Protein AF-A0A0W7YUR8-F1 (afdb_monomer_lite)

Structure (mmCIF, N/CA/C/O backbone):
data_AF-A0A0W7YUR8-F1
#
_entry.id   AF-A0A0W7YUR8-F1
#
loop_
_atom_site.group_PDB
_atom_site.id
_atom_site.type_symbol
_atom_site.label_atom_id
_atom_site.label_alt_id
_atom_site.label_comp_id
_atom_site.label_asym_id
_atom_site.label_entity_id
_atom_site.label_seq_id
_atom_site.pdbx_PDB_ins_code
_atom_site.Cartn_x
_atom_site.Cartn_y
_atom_site.Cartn_z
_atom_site.occupancy
_atom_site.B_iso_or_equiv
_atom_site.auth_seq_id
_atom_site.auth_comp_id
_atom_site.auth_asym_id
_atom_site.auth_atom_id
_atom_site.pdbx_PDB_model_num
ATOM 1 N N . MET A 1 1 ? -4.514 -10.724 -4.256 1.00 77.12 1 MET A N 1
ATOM 2 C CA . MET A 1 1 ? -3.464 -10.543 -5.285 1.00 77.12 1 MET A CA 1
ATOM 3 C C . MET A 1 1 ? -3.836 -9.316 -6.098 1.00 77.12 1 MET A C 1
ATOM 5 O O . MET A 1 1 ? -5.026 -9.140 -6.328 1.00 77.12 1 MET A O 1
ATOM 9 N N . LEU A 1 2 ? -2.869 -8.477 -6.476 1.00 92.12 2 LEU A N 1
ATOM 10 C CA . LEU A 1 2 ? -3.134 -7.325 -7.345 1.00 92.12 2 LEU A CA 1
ATOM 11 C C . LEU A 1 2 ? -3.466 -7.799 -8.776 1.00 92.12 2 LEU A C 1
ATOM 13 O O . LEU A 1 2 ? -2.944 -8.840 -9.192 1.00 92.12 2 LEU A O 1
ATOM 17 N N . PRO A 1 3 ? -4.319 -7.077 -9.524 1.00 95.56 3 PRO A N 1
ATOM 18 C CA . PRO A 1 3 ? -4.616 -7.395 -10.917 1.00 95.56 3 PRO A CA 1
ATOM 19 C C . PRO A 1 3 ? -3.405 -7.109 -11.812 1.00 95.56 3 PRO A C 1
ATOM 21 O O . PRO A 1 3 ? -2.644 -6.186 -11.551 1.00 95.56 3 PRO A O 1
ATOM 24 N N . SER A 1 4 ? -3.231 -7.855 -12.904 1.00 97.00 4 SER A N 1
ATOM 25 C CA . SER A 1 4 ? -2.248 -7.479 -13.930 1.00 97.00 4 SER A CA 1
ATOM 26 C C . SER A 1 4 ? -2.683 -6.202 -14.654 1.00 97.00 4 SER A C 1
ATOM 28 O O . SER A 1 4 ? -3.862 -6.041 -14.964 1.00 97.00 4 SER A O 1
ATOM 30 N N . VAL A 1 5 ? -1.728 -5.320 -14.954 1.00 97.62 5 VAL A N 1
ATOM 31 C CA . VAL A 1 5 ? -1.946 -4.053 -15.677 1.00 97.62 5 VAL A CA 1
ATOM 32 C C . VAL A 1 5 ? -1.078 -3.996 -16.929 1.00 97.62 5 VAL A C 1
ATOM 34 O O . VAL A 1 5 ? -0.059 -4.690 -17.009 1.00 97.62 5 VAL A O 1
ATOM 37 N N . ALA A 1 6 ? -1.463 -3.186 -17.915 1.00 97.81 6 ALA A N 1
ATOM 38 C CA . ALA A 1 6 ? -0.633 -2.999 -19.094 1.00 97.81 6 ALA A CA 1
ATOM 39 C C . ALA A 1 6 ? 0.539 -2.063 -18.764 1.00 97.81 6 ALA A C 1
ATOM 41 O O . ALA A 1 6 ? 0.387 -1.072 -18.055 1.00 97.81 6 ALA A O 1
ATOM 42 N N . GLN A 1 7 ? 1.720 -2.331 -19.330 1.00 97.62 7 GLN A N 1
ATOM 43 C CA . GLN A 1 7 ? 2.887 -1.446 -19.186 1.00 97.62 7 GLN A CA 1
ATOM 44 C C . GLN A 1 7 ? 2.574 -0.009 -19.637 1.00 97.62 7 GLN A C 1
ATOM 46 O O . GLN A 1 7 ? 3.087 0.947 -19.062 1.00 97.62 7 GLN A O 1
ATOM 51 N N . SER A 1 8 ? 1.710 0.145 -20.646 1.00 97.75 8 SER A N 1
ATOM 52 C CA . SER A 1 8 ? 1.253 1.440 -21.156 1.00 97.75 8 SER A CA 1
ATOM 53 C C . SER A 1 8 ? 0.505 2.279 -20.123 1.00 97.75 8 SER A C 1
ATOM 55 O O . SER A 1 8 ? 0.540 3.498 -20.229 1.00 97.75 8 SER A O 1
ATOM 57 N N . ASP A 1 9 ? -0.122 1.651 -19.125 1.00 97.62 9 ASP A N 1
ATOM 58 C CA . ASP A 1 9 ? -0.853 2.357 -18.066 1.00 97.62 9 ASP A CA 1
ATOM 59 C C . ASP A 1 9 ? 0.111 3.050 -17.084 1.00 97.62 9 ASP A C 1
ATOM 61 O O . ASP A 1 9 ? -0.268 3.977 -16.372 1.00 97.62 9 ASP A O 1
ATOM 65 N N . LEU A 1 10 ? 1.376 2.611 -17.057 1.00 97.94 10 LEU A N 1
ATOM 66 C CA . LEU A 1 10 ? 2.435 3.139 -16.192 1.00 97.94 10 LEU A CA 1
ATOM 67 C C . LEU A 1 10 ? 3.514 3.916 -16.965 1.00 97.94 10 LEU A C 1
ATOM 69 O O . LEU A 1 10 ? 4.259 4.696 -16.374 1.00 97.94 10 LEU A O 1
ATOM 73 N N . ALA A 1 11 ? 3.630 3.721 -18.277 1.00 97.00 11 ALA A N 1
ATOM 74 C CA . ALA A 1 11 ? 4.617 4.407 -19.106 1.00 97.00 11 ALA A CA 1
ATOM 75 C C . ALA A 1 11 ? 4.302 5.903 -19.288 1.00 97.00 11 ALA A C 1
ATOM 77 O O . ALA A 1 11 ? 3.179 6.355 -19.080 1.00 97.00 11 ALA A O 1
ATOM 78 N N . GLY A 1 12 ? 5.299 6.682 -19.717 1.00 92.88 12 GLY A N 1
ATOM 79 C CA . GLY A 1 12 ? 5.120 8.088 -20.104 1.00 92.88 12 GLY A CA 1
ATOM 80 C C . GLY A 1 12 ? 5.357 9.113 -18.991 1.00 92.88 12 GLY A C 1
ATOM 81 O O . GLY A 1 12 ? 5.479 10.297 -19.295 1.00 92.88 12 GLY A O 1
ATOM 82 N N . GLY A 1 13 ? 5.505 8.688 -17.733 1.00 92.25 13 GLY A N 1
ATOM 83 C CA . GLY A 1 13 ? 5.840 9.589 -16.631 1.00 92.25 13 GLY A CA 1
ATOM 84 C C . GLY A 1 13 ? 6.023 8.884 -15.290 1.00 92.25 13 GLY A C 1
ATOM 85 O O . GLY A 1 13 ? 5.331 7.912 -14.991 1.00 92.25 13 GLY A O 1
ATOM 86 N N . VAL A 1 14 ? 6.936 9.414 -14.471 1.00 97.56 14 VAL A N 1
ATOM 87 C CA . VAL A 1 14 ? 7.016 9.067 -13.044 1.00 97.56 14 VAL A CA 1
ATOM 88 C C . VAL A 1 14 ? 5.737 9.553 -12.368 1.00 97.56 14 VAL A C 1
ATOM 90 O O . VAL A 1 14 ? 5.308 10.681 -12.615 1.00 97.56 14 VAL A O 1
ATOM 93 N N . GLY A 1 15 ? 5.128 8.724 -11.526 1.00 97.69 15 GLY A N 1
ATOM 94 C CA . GLY A 1 15 ? 3.877 9.075 -10.850 1.00 97.69 15 GLY A CA 1
ATOM 95 C C . GLY A 1 15 ? 2.617 8.465 -11.441 1.00 97.69 15 GLY A C 1
ATOM 96 O O . GLY A 1 15 ? 1.578 8.517 -10.785 1.00 97.69 15 GLY A O 1
ATOM 97 N N . ASN A 1 16 ? 2.688 7.850 -12.624 1.00 98.38 16 ASN A N 1
ATOM 98 C CA . ASN A 1 16 ? 1.550 7.114 -13.167 1.00 98.38 16 ASN A CA 1
ATOM 99 C C . ASN A 1 16 ? 1.225 5.913 -12.275 1.00 98.38 16 ASN A C 1
ATOM 101 O O . ASN A 1 16 ? 2.128 5.239 -11.771 1.00 98.38 16 ASN A O 1
ATOM 105 N N . THR A 1 17 ? -0.068 5.653 -12.079 1.00 98.31 17 THR A N 1
ATOM 106 C CA . THR A 1 17 ? -0.543 4.563 -11.223 1.00 98.31 17 THR A CA 1
ATOM 107 C C . THR A 1 17 ? -1.605 3.733 -11.919 1.00 98.31 17 THR A C 1
ATOM 109 O O . THR A 1 17 ? -2.340 4.237 -12.764 1.00 98.31 17 THR A O 1
ATOM 112 N N . ALA A 1 18 ? -1.670 2.453 -11.567 1.00 98.25 18 ALA A N 1
ATOM 113 C CA . ALA A 1 18 ? -2.632 1.511 -12.120 1.00 98.25 18 ALA A CA 1
ATOM 114 C C . ALA A 1 18 ? -2.892 0.364 -11.134 1.00 98.25 18 ALA A C 1
ATOM 116 O O . ALA A 1 18 ? -2.126 0.145 -10.192 1.00 98.25 18 ALA A O 1
ATOM 117 N N . GLY A 1 19 ? -3.955 -0.405 -11.376 1.00 97.75 19 GLY A N 1
ATOM 118 C CA . GLY A 1 19 ? -4.225 -1.636 -10.628 1.00 97.75 19 GLY A CA 1
ATOM 119 C C . GLY A 1 19 ? -4.614 -1.403 -9.169 1.00 97.75 19 GLY A C 1
ATOM 120 O O . GLY A 1 19 ? -4.251 -2.203 -8.306 1.00 97.75 19 GLY A O 1
ATOM 121 N N . GLU A 1 20 ? -5.329 -0.308 -8.894 1.00 98.00 20 GLU A N 1
ATOM 122 C CA . GLU A 1 20 ? -5.842 0.013 -7.561 1.00 98.00 20 GLU A CA 1
ATOM 123 C C . GLU A 1 20 ? -6.576 -1.187 -6.957 1.00 98.00 20 GLU A C 1
ATOM 125 O O . GLU A 1 20 ? -7.548 -1.704 -7.507 1.00 98.00 20 GLU A O 1
ATOM 130 N N . THR A 1 21 ? -6.071 -1.649 -5.819 1.00 98.19 21 THR A N 1
ATOM 131 C CA . THR A 1 21 ? -6.592 -2.801 -5.094 1.00 98.19 21 THR A CA 1
ATOM 132 C C . THR A 1 21 ? -6.854 -2.387 -3.660 1.00 98.19 21 THR A C 1
ATOM 134 O O . THR A 1 21 ? -5.923 -2.121 -2.897 1.00 98.19 21 THR A O 1
ATOM 137 N N . LYS A 1 22 ? -8.135 -2.341 -3.298 1.00 98.00 22 LYS A N 1
ATOM 138 C CA . LYS A 1 22 ? -8.565 -1.992 -1.947 1.00 98.00 22 LYS A CA 1
ATOM 139 C C . LYS A 1 22 ? -8.390 -3.161 -0.992 1.00 98.00 22 LYS A C 1
ATOM 141 O O . LYS A 1 22 ? -8.625 -4.314 -1.353 1.00 98.00 22 LYS A O 1
ATOM 146 N N . PHE A 1 23 ? -8.021 -2.845 0.237 1.00 97.62 23 PHE A N 1
ATOM 147 C CA . PHE A 1 23 ? -8.046 -3.764 1.361 1.00 97.62 23 PHE A CA 1
ATOM 148 C C . PHE A 1 23 ? -8.558 -3.039 2.603 1.00 97.62 23 PHE A C 1
ATOM 150 O O . PHE A 1 23 ? -8.425 -1.823 2.734 1.00 97.62 23 PHE A O 1
ATOM 157 N N . THR A 1 24 ? -9.153 -3.796 3.517 1.00 97.62 24 THR A N 1
ATOM 158 C CA . THR A 1 24 ? -9.777 -3.257 4.723 1.00 97.62 24 THR A CA 1
ATOM 159 C C . THR A 1 24 ? -9.132 -3.893 5.941 1.00 97.62 24 THR A C 1
ATOM 161 O O . THR A 1 24 ? -8.939 -5.109 5.982 1.00 97.62 24 THR A O 1
ATOM 164 N N . ILE A 1 25 ? -8.797 -3.067 6.927 1.00 97.69 25 ILE A N 1
ATOM 165 C CA . ILE A 1 25 ? -8.430 -3.518 8.267 1.00 97.69 25 ILE A CA 1
ATOM 166 C C . ILE A 1 25 ? -9.650 -3.285 9.147 1.00 97.69 25 ILE A C 1
ATOM 168 O O . ILE A 1 25 ? -10.077 -2.147 9.336 1.00 97.69 25 ILE A O 1
ATOM 172 N N . GLU A 1 26 ? -10.225 -4.373 9.646 1.00 97.38 26 GLU A N 1
ATOM 173 C CA . GLU A 1 26 ? -11.377 -4.359 10.542 1.00 97.38 26 GLU A CA 1
ATOM 174 C C . GLU A 1 26 ? -10.931 -4.760 11.951 1.00 97.38 26 GLU A C 1
ATOM 176 O O . GLU A 1 26 ? -10.207 -5.743 12.130 1.00 97.38 26 GLU A O 1
ATOM 181 N N . VAL A 1 27 ? -11.380 -4.007 12.953 1.00 95.19 27 VAL A N 1
ATOM 182 C CA . VAL A 1 27 ? -11.256 -4.368 14.367 1.00 95.19 27 VAL A CA 1
ATOM 183 C C . VAL A 1 27 ? -12.646 -4.684 14.907 1.00 95.19 27 VAL A C 1
ATOM 185 O O . VAL A 1 27 ? -13.593 -3.922 14.722 1.00 95.19 27 VAL A O 1
ATOM 188 N N . THR A 1 28 ? -12.787 -5.847 15.536 1.00 96.31 28 THR A N 1
ATOM 189 C CA . THR A 1 28 ? -14.080 -6.415 15.944 1.00 96.31 28 THR A CA 1
ATOM 190 C C . THR A 1 28 ? -13.996 -7.011 17.346 1.00 96.31 28 THR A C 1
ATOM 192 O O . THR A 1 28 ? -12.913 -7.143 17.914 1.00 96.31 28 THR A O 1
ATOM 195 N N . GLY A 1 29 ? -15.148 -7.388 17.906 1.00 93.94 29 GLY A N 1
ATOM 196 C CA . GLY A 1 29 ? -15.223 -8.042 19.214 1.00 93.94 29 GLY A CA 1
ATOM 197 C C . GLY A 1 29 ? -15.268 -7.070 20.393 1.00 93.94 29 GLY A C 1
ATOM 198 O O . GLY A 1 29 ? -15.073 -7.488 21.533 1.00 93.94 29 GLY A O 1
ATOM 199 N N . TYR A 1 30 ? -15.549 -5.791 20.138 1.00 91.50 30 TYR A N 1
ATOM 200 C CA . TYR A 1 30 ? -15.728 -4.800 21.193 1.00 91.50 30 TYR A CA 1
ATOM 201 C C . TYR A 1 30 ? -17.079 -4.980 21.875 1.00 91.50 30 TYR A C 1
ATOM 203 O O . TYR A 1 30 ? -18.090 -5.285 21.237 1.00 91.50 30 TYR A O 1
ATOM 211 N N . THR A 1 31 ? -17.096 -4.755 23.187 1.00 93.75 31 THR A N 1
ATOM 212 C CA . THR A 1 31 ? -18.352 -4.607 23.922 1.00 93.75 31 THR A CA 1
ATOM 213 C C . THR A 1 31 ? -18.895 -3.203 23.659 1.00 93.75 31 THR A C 1
ATOM 215 O O . THR A 1 31 ? -18.173 -2.243 23.933 1.00 93.75 31 THR A O 1
ATOM 218 N N . PRO A 1 32 ? -20.138 -3.057 23.162 1.00 91.75 32 PRO A N 1
ATOM 219 C CA . PRO A 1 32 ? -20.741 -1.750 22.928 1.00 91.75 32 PRO A CA 1
ATOM 220 C C . PRO A 1 32 ? -20.662 -0.843 24.165 1.00 91.75 32 PRO A C 1
ATOM 222 O O . PRO A 1 32 ? -21.096 -1.218 25.256 1.00 91.75 32 PRO A O 1
ATOM 225 N N . SER A 1 33 ? -20.108 0.354 23.977 1.00 91.50 33 SER A N 1
ATOM 226 C CA . SER A 1 33 ? -19.928 1.389 25.003 1.00 91.50 33 SER A CA 1
ATOM 227 C C . SER A 1 33 ? -20.590 2.695 24.564 1.00 91.50 33 SER A C 1
ATOM 229 O O . SER A 1 33 ? -20.731 2.948 23.373 1.00 91.50 33 SER A O 1
ATOM 231 N N . GLN A 1 34 ? -20.971 3.557 25.510 1.00 92.94 34 GLN A N 1
ATOM 232 C CA . GLN A 1 34 ? -21.535 4.880 25.195 1.00 92.94 34 GLN A CA 1
ATOM 233 C C . GLN A 1 34 ? -20.484 5.897 24.718 1.00 92.94 34 GLN A C 1
ATOM 235 O O . GLN A 1 34 ? -20.845 6.999 24.310 1.00 92.94 34 GLN A O 1
ATOM 240 N N . THR A 1 35 ? -19.200 5.541 24.764 1.00 93.44 35 THR A N 1
ATOM 241 C CA . THR A 1 35 ? -18.090 6.400 24.341 1.00 93.44 35 THR A CA 1
ATOM 242 C C . THR A 1 35 ? -17.510 5.882 23.031 1.00 93.44 35 THR A C 1
ATOM 244 O O . THR A 1 35 ? -17.281 4.681 22.903 1.00 93.44 35 THR A O 1
ATOM 247 N N . ALA A 1 36 ? -17.269 6.787 22.082 1.00 95.31 36 ALA A N 1
ATOM 248 C CA . ALA A 1 36 ? -16.542 6.470 20.860 1.00 95.31 36 ALA A CA 1
ATOM 249 C C . ALA A 1 36 ? -15.037 6.326 21.139 1.00 95.31 36 ALA A C 1
ATOM 251 O O . ALA A 1 36 ? -14.492 7.029 21.992 1.00 95.31 36 ALA A O 1
ATOM 252 N N . GLU A 1 37 ? -14.369 5.446 20.402 1.00 96.00 37 GLU A N 1
ATOM 253 C CA . GLU A 1 37 ? -12.933 5.177 20.530 1.00 96.00 37 GLU A CA 1
ATOM 254 C C . GLU A 1 37 ? -12.243 5.374 19.179 1.00 96.00 37 GLU A C 1
ATOM 256 O O . GLU A 1 37 ? -12.800 5.025 18.139 1.00 96.00 37 GLU A O 1
ATOM 261 N N . SER A 1 38 ? -11.047 5.962 19.178 1.00 96.44 38 SER A N 1
ATOM 262 C CA . SER A 1 38 ? -10.300 6.260 17.955 1.00 96.44 38 SER A CA 1
ATOM 263 C C . SER A 1 38 ? -9.110 5.322 17.805 1.00 96.44 38 SER A C 1
ATOM 265 O O . SER A 1 38 ? -8.426 4.987 18.770 1.00 96.44 38 SER A O 1
ATOM 267 N N . PHE A 1 39 ? -8.831 4.953 16.561 1.00 97.62 39 PHE A N 1
ATOM 268 C CA . PHE A 1 39 ? -7.739 4.070 16.184 1.00 97.62 39 PHE A CA 1
ATOM 269 C C . PHE A 1 39 ? -6.926 4.691 15.063 1.00 97.62 39 PHE A C 1
ATOM 271 O O . PHE A 1 39 ? -7.460 5.431 14.238 1.00 97.62 39 PHE A O 1
ATOM 278 N N . LYS A 1 40 ? -5.651 4.319 14.969 1.00 97.81 40 LYS A N 1
ATOM 279 C CA . LYS A 1 40 ? -4.840 4.543 13.768 1.00 97.81 40 LYS A CA 1
ATOM 280 C C . LYS A 1 40 ? -4.152 3.265 13.341 1.00 97.81 40 LYS A C 1
ATOM 282 O O . LYS A 1 40 ? -3.636 2.515 14.171 1.00 97.81 40 LYS A O 1
ATOM 287 N N . THR A 1 41 ? -4.069 3.066 12.032 1.00 98.31 41 THR A N 1
ATOM 288 C CA . THR A 1 41 ? -3.178 2.056 11.463 1.00 98.31 41 THR A CA 1
ATOM 289 C C . THR A 1 41 ? -1.816 2.678 11.193 1.00 98.31 41 THR A C 1
ATOM 291 O O . THR A 1 41 ? -1.720 3.775 10.646 1.00 98.31 41 THR A O 1
ATOM 294 N N . VAL A 1 42 ? -0.758 1.961 11.550 1.00 98.38 42 VAL A N 1
ATOM 295 C CA . VAL A 1 42 ? 0.625 2.308 11.226 1.00 98.38 42 VAL A CA 1
ATOM 296 C C . VAL A 1 42 ? 1.197 1.223 10.334 1.00 98.38 42 VAL A C 1
ATOM 298 O O . VAL A 1 42 ? 1.168 0.053 10.714 1.00 98.38 42 VAL A O 1
ATOM 301 N N . PHE A 1 43 ? 1.733 1.601 9.178 1.00 98.62 43 PHE A N 1
ATOM 302 C CA . PHE A 1 43 ? 2.346 0.677 8.229 1.00 98.62 43 PHE A CA 1
ATOM 303 C C . PHE A 1 43 ? 3.863 0.817 8.215 1.00 98.62 43 PHE A C 1
ATOM 305 O O . PHE A 1 43 ? 4.388 1.923 8.151 1.00 98.62 43 PHE A O 1
ATOM 312 N N . SER A 1 44 ? 4.560 -0.314 8.197 1.00 98.44 44 SER A N 1
ATOM 313 C CA . SER A 1 44 ? 6.017 -0.393 8.078 1.00 98.44 44 SER A CA 1
ATOM 314 C C . SER A 1 44 ? 6.386 -1.245 6.871 1.00 98.44 44 SER A C 1
ATOM 316 O O . SER A 1 44 ? 5.847 -2.339 6.700 1.00 98.44 44 SER A O 1
ATOM 318 N N . ALA A 1 45 ? 7.323 -0.773 6.049 1.00 98.00 45 ALA A N 1
ATOM 319 C CA . ALA A 1 45 ? 7.826 -1.542 4.915 1.00 98.00 45 ALA A CA 1
ATOM 320 C C . ALA A 1 45 ? 8.537 -2.826 5.372 1.00 98.00 45 ALA A C 1
ATOM 322 O O . ALA A 1 45 ? 9.318 -2.812 6.324 1.00 98.00 45 ALA A O 1
ATOM 323 N N . VAL A 1 46 ? 8.311 -3.924 4.650 1.00 96.62 46 VAL A N 1
ATOM 324 C CA . VAL A 1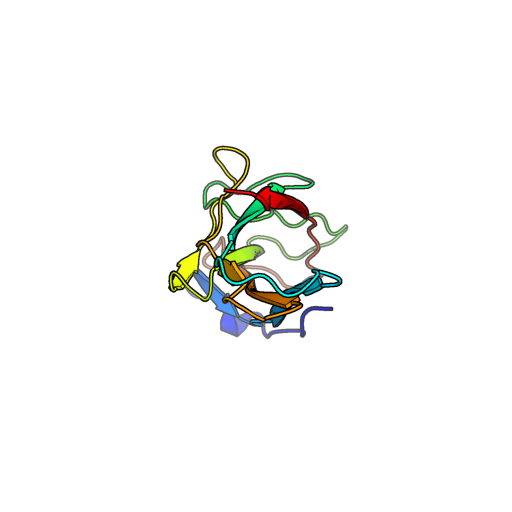 46 ? 9.114 -5.148 4.744 1.00 96.62 46 VAL A CA 1
ATOM 325 C C . VAL A 1 46 ? 9.931 -5.255 3.464 1.00 96.62 46 VAL A C 1
ATOM 327 O O . VAL A 1 46 ? 9.510 -5.871 2.487 1.00 96.62 46 VAL A O 1
ATOM 330 N N . GLY A 1 47 ? 11.090 -4.599 3.462 1.00 94.88 47 GLY A N 1
ATOM 331 C CA . GLY A 1 47 ? 11.980 -4.524 2.307 1.00 94.88 47 GLY A CA 1
ATOM 332 C C . GLY A 1 47 ? 12.424 -3.094 1.983 1.00 94.88 47 GLY A C 1
ATOM 333 O O . GLY A 1 47 ? 12.192 -2.181 2.779 1.00 94.88 47 GLY A O 1
ATOM 334 N N . PRO A 1 48 ? 13.102 -2.907 0.840 1.00 97.19 48 PRO A N 1
ATOM 335 C CA . PRO A 1 48 ? 13.559 -1.598 0.396 1.00 97.19 48 PRO A CA 1
ATOM 336 C C . PRO A 1 48 ? 12.394 -0.658 0.059 1.00 97.19 48 PRO A C 1
ATOM 338 O O . PRO A 1 48 ? 11.316 -1.082 -0.360 1.00 97.19 48 PRO A O 1
ATOM 341 N N . VAL A 1 49 ? 12.641 0.639 0.235 1.00 98.38 49 VAL A N 1
ATOM 342 C CA . VAL A 1 49 ? 11.704 1.722 -0.077 1.00 98.38 49 VAL A CA 1
ATOM 343 C C . VAL A 1 49 ? 12.355 2.639 -1.109 1.00 98.38 49 VAL A C 1
ATOM 345 O O . VAL A 1 49 ? 13.538 2.965 -0.991 1.00 98.38 49 VAL A O 1
ATOM 348 N N . THR A 1 50 ? 11.596 3.049 -2.124 1.00 98.31 50 THR A N 1
ATOM 349 C CA . THR A 1 50 ? 12.077 3.954 -3.176 1.00 98.31 50 THR A CA 1
ATOM 350 C C . THR A 1 50 ? 12.238 5.381 -2.649 1.00 98.31 50 THR A C 1
ATOM 352 O O . THR A 1 50 ? 11.708 5.749 -1.599 1.00 98.31 50 THR A O 1
ATOM 355 N N . THR A 1 51 ? 12.923 6.246 -3.399 1.00 96.50 51 THR A N 1
ATOM 356 C CA . THR A 1 51 ? 13.038 7.674 -3.045 1.00 96.50 51 THR A CA 1
ATOM 357 C C . THR A 1 51 ? 11.684 8.386 -3.003 1.00 96.50 51 THR A C 1
ATOM 359 O O . THR A 1 51 ? 11.534 9.360 -2.272 1.00 96.50 51 THR A O 1
ATOM 362 N N . ASN A 1 52 ? 10.691 7.874 -3.737 1.00 97.31 52 ASN A N 1
ATOM 363 C CA . ASN A 1 52 ? 9.313 8.365 -3.726 1.00 97.31 52 ASN A CA 1
ATOM 364 C C . ASN A 1 52 ? 8.478 7.806 -2.555 1.00 97.31 52 ASN A C 1
ATOM 366 O O . ASN A 1 52 ? 7.296 8.118 -2.440 1.00 97.31 52 ASN A O 1
ATOM 370 N N . GLY A 1 53 ? 9.081 7.007 -1.667 1.00 98.19 53 GLY A N 1
ATOM 371 C CA . GLY A 1 53 ? 8.431 6.481 -0.467 1.00 98.19 53 GLY A CA 1
ATOM 372 C C . GLY A 1 53 ? 7.585 5.228 -0.694 1.00 98.19 53 GLY A C 1
ATOM 373 O O . GLY A 1 53 ? 6.836 4.849 0.202 1.00 98.19 53 GLY A O 1
ATOM 374 N N . ASN A 1 54 ? 7.698 4.580 -1.853 1.00 98.62 54 ASN A N 1
ATOM 375 C CA . ASN A 1 54 ? 6.929 3.384 -2.198 1.00 98.62 54 ASN A CA 1
ATOM 376 C C . ASN A 1 54 ? 7.700 2.102 -1.852 1.00 98.62 54 ASN A C 1
ATOM 378 O O . ASN A 1 54 ? 8.924 2.119 -1.734 1.00 98.62 54 ASN A O 1
ATOM 382 N N . LEU A 1 55 ? 7.004 0.972 -1.735 1.00 98.56 55 LEU A N 1
ATOM 383 C CA . LEU A 1 55 ? 7.634 -0.338 -1.560 1.00 98.56 55 LEU A CA 1
ATOM 384 C C . LEU A 1 55 ? 8.330 -0.732 -2.862 1.00 98.56 55 LEU A C 1
ATOM 386 O O . LEU A 1 55 ? 7.667 -0.915 -3.889 1.00 98.56 55 LEU A O 1
ATOM 390 N N . ASP A 1 56 ? 9.650 -0.862 -2.821 1.00 98.50 56 ASP A N 1
ATOM 391 C CA . ASP A 1 56 ? 10.419 -1.256 -3.995 1.00 98.50 56 ASP A CA 1
ATOM 392 C C . ASP A 1 56 ? 10.135 -2.724 -4.362 1.00 98.50 56 ASP A C 1
ATOM 394 O O . ASP A 1 56 ? 9.782 -3.553 -3.515 1.00 98.50 56 ASP A O 1
ATOM 398 N N . ASN A 1 57 ? 10.237 -3.048 -5.649 1.00 98.25 57 ASN A N 1
ATOM 399 C CA . ASN A 1 57 ? 9.886 -4.369 -6.145 1.00 98.25 57 ASN A CA 1
ATOM 400 C C . ASN A 1 57 ? 10.922 -5.413 -5.712 1.00 98.25 57 ASN A C 1
ATOM 402 O O . ASN A 1 57 ? 12.089 -5.362 -6.089 1.00 98.25 57 ASN A O 1
ATOM 406 N N . THR A 1 58 ? 10.463 -6.427 -4.984 1.00 97.50 58 THR A N 1
ATOM 407 C CA . THR A 1 58 ? 11.306 -7.513 -4.455 1.00 97.50 58 THR A CA 1
ATOM 408 C C . THR A 1 58 ? 11.258 -8.800 -5.283 1.00 97.50 58 THR A C 1
ATOM 410 O O . THR A 1 58 ? 11.870 -9.803 -4.914 1.00 97.50 58 THR A O 1
ATOM 413 N N . SER A 1 59 ? 10.535 -8.813 -6.408 1.00 97.44 59 SER A N 1
AT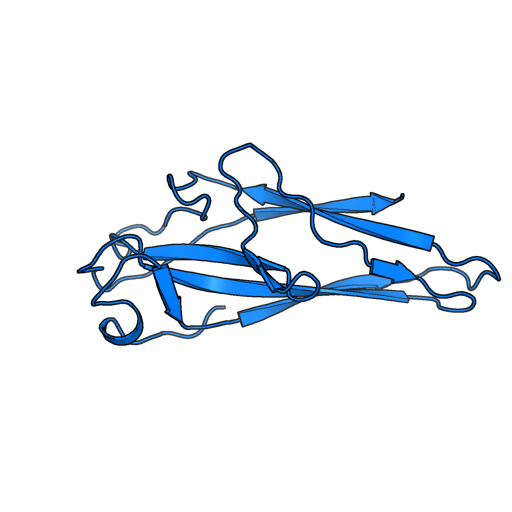OM 414 C CA . SER A 1 59 ? 10.382 -10.022 -7.228 1.00 97.44 59 SER A CA 1
ATOM 415 C C . SER A 1 59 ? 11.679 -10.400 -7.944 1.00 97.44 59 SER A C 1
ATOM 417 O O . SER A 1 59 ? 12.289 -9.576 -8.628 1.00 97.44 59 SER A O 1
ATOM 419 N N . ALA A 1 60 ? 12.049 -11.683 -7.899 1.00 93.31 60 ALA A N 1
ATOM 420 C CA . ALA A 1 60 ? 13.093 -12.216 -8.770 1.00 93.31 60 ALA A CA 1
ATOM 421 C C . ALA A 1 60 ? 12.635 -12.133 -10.239 1.00 93.31 60 ALA A C 1
ATOM 423 O O . ALA A 1 60 ? 11.571 -12.646 -10.584 1.00 93.31 60 ALA A O 1
ATOM 424 N N . ASN A 1 61 ? 13.434 -11.489 -11.098 1.00 94.88 61 ASN A N 1
ATOM 425 C CA . ASN A 1 61 ? 13.078 -11.132 -12.483 1.00 94.88 61 ASN A CA 1
ATOM 426 C C . ASN A 1 61 ? 11.870 -10.183 -12.591 1.00 94.88 61 ASN A C 1
ATOM 428 O O . ASN A 1 61 ? 11.083 -10.283 -13.531 1.00 94.88 61 ASN A O 1
ATOM 432 N N . GLY A 1 62 ? 11.698 -9.303 -11.602 1.00 96.81 62 GLY A N 1
ATOM 433 C CA . GLY A 1 62 ? 10.602 -8.345 -11.550 1.00 96.81 62 GLY A CA 1
ATOM 434 C C . GLY A 1 62 ? 10.667 -7.229 -12.587 1.00 96.81 62 GLY A C 1
ATOM 435 O O . GLY A 1 62 ? 11.704 -6.968 -13.196 1.00 96.81 62 GLY A O 1
ATOM 436 N N . ALA A 1 63 ? 9.536 -6.540 -12.740 1.00 98.12 63 ALA A N 1
ATOM 437 C CA . ALA A 1 63 ? 9.480 -5.268 -13.447 1.00 98.12 63 ALA A CA 1
ATOM 438 C C . ALA A 1 63 ? 10.461 -4.265 -12.821 1.00 98.12 63 ALA A C 1
ATOM 440 O O . ALA A 1 63 ? 10.539 -4.137 -11.597 1.00 98.12 63 ALA A O 1
ATOM 441 N N . THR A 1 64 ? 11.170 -3.520 -13.663 1.00 98.06 64 THR A N 1
ATOM 442 C CA . THR A 1 64 ? 12.047 -2.416 -13.257 1.00 98.06 64 THR A CA 1
ATOM 443 C C . THR A 1 64 ? 11.332 -1.086 -13.443 1.00 98.06 64 THR A C 1
ATOM 445 O O . THR A 1 64 ? 10.636 -0.894 -14.440 1.00 98.06 64 THR A O 1
ATOM 448 N N . GLY A 1 65 ? 11.550 -0.136 -12.535 1.00 98.00 65 GLY A N 1
ATOM 449 C CA . GLY A 1 65 ? 10.877 1.164 -12.595 1.00 98.00 65 GLY A CA 1
ATOM 450 C C . GLY A 1 65 ? 9.398 1.100 -12.202 1.00 98.00 65 GLY A C 1
ATOM 451 O O . GLY A 1 65 ? 8.648 2.005 -12.550 1.00 98.00 65 GLY A O 1
ATOM 452 N N . VAL A 1 66 ? 8.979 0.041 -11.502 1.00 98.56 66 VAL A N 1
ATOM 453 C CA . VAL A 1 66 ? 7.633 -0.115 -10.942 1.00 98.56 66 VAL A CA 1
ATOM 454 C C . VAL A 1 66 ? 7.759 -0.478 -9.469 1.00 98.56 66 VAL A C 1
ATOM 456 O O . VAL A 1 66 ? 8.488 -1.406 -9.129 1.00 98.56 66 VAL A O 1
ATOM 459 N N . SER A 1 67 ? 7.028 0.226 -8.615 1.00 98.69 67 SER A N 1
ATOM 460 C CA . SER A 1 67 ? 6.935 -0.016 -7.174 1.00 98.69 67 SER A CA 1
ATOM 461 C C . SER A 1 67 ? 5.474 -0.216 -6.754 1.00 98.69 67 SER A C 1
ATOM 463 O O . SER A 1 67 ? 4.552 -0.090 -7.569 1.00 98.69 67 SER A O 1
ATOM 465 N N . LEU A 1 68 ? 5.248 -0.563 -5.485 1.00 98.81 68 LEU A N 1
ATOM 466 C CA . LEU A 1 68 ? 3.912 -0.604 -4.889 1.00 98.81 68 LEU A CA 1
ATOM 467 C C . LEU A 1 68 ? 3.722 0.591 -3.959 1.00 98.81 68 LEU A C 1
ATOM 469 O O . LEU A 1 68 ? 4.455 0.761 -2.985 1.00 98.81 68 LEU A O 1
ATOM 473 N N . GLN A 1 69 ? 2.704 1.397 -4.237 1.00 98.81 69 GLN A N 1
ATOM 474 C CA . GLN A 1 69 ? 2.324 2.525 -3.402 1.00 98.81 69 GLN A CA 1
ATOM 475 C C . GLN A 1 69 ? 1.162 2.141 -2.491 1.00 98.81 69 GLN A C 1
ATOM 477 O O . GLN A 1 69 ? 0.143 1.633 -2.963 1.00 98.81 69 GLN A O 1
ATOM 482 N N . LEU A 1 70 ? 1.311 2.440 -1.202 1.00 98.56 70 LEU A N 1
ATOM 483 C CA . LEU A 1 70 ? 0.212 2.441 -0.247 1.00 98.56 70 LEU A CA 1
ATOM 484 C C . LEU A 1 70 ? -0.489 3.806 -0.269 1.00 98.56 70 LEU A C 1
ATOM 486 O O . LEU A 1 70 ? 0.162 4.850 -0.362 1.00 98.56 70 LEU A O 1
ATOM 490 N N . PHE A 1 71 ? -1.812 3.793 -0.184 1.00 98.62 71 PHE A N 1
ATOM 491 C CA . PHE A 1 71 ? -2.656 4.973 -0.271 1.00 98.62 71 PHE A CA 1
ATOM 492 C C . PHE A 1 71 ? -3.736 4.930 0.811 1.00 98.62 71 PHE A C 1
ATOM 494 O O . PHE A 1 71 ? -4.394 3.906 1.010 1.00 98.62 71 PHE A O 1
ATOM 501 N N . ASP A 1 72 ? -3.895 6.051 1.505 1.00 98.44 72 ASP A N 1
ATOM 502 C CA . ASP A 1 72 ? -4.932 6.277 2.501 1.00 98.44 72 ASP A CA 1
ATOM 503 C C . ASP A 1 72 ? -6.165 6.867 1.812 1.00 98.44 72 ASP A C 1
ATOM 505 O O . ASP A 1 72 ? -6.162 8.031 1.402 1.00 98.44 72 ASP A O 1
ATOM 509 N N . ASP A 1 73 ? -7.217 6.057 1.675 1.00 97.75 73 ASP A N 1
ATOM 510 C CA . ASP A 1 73 ? -8.474 6.462 1.046 1.00 97.75 73 ASP A CA 1
ATOM 511 C C . ASP A 1 73 ? -9.183 7.588 1.823 1.00 97.75 73 ASP A C 1
ATOM 513 O O . ASP A 1 73 ? -9.851 8.417 1.206 1.00 97.75 73 ASP A O 1
ATOM 517 N N . ALA A 1 74 ? -9.038 7.649 3.153 1.00 97.19 74 ALA A N 1
ATOM 518 C CA . ALA A 1 74 ? -9.729 8.638 3.982 1.00 97.19 74 ALA A CA 1
ATOM 519 C C . ALA A 1 74 ? -9.102 10.033 3.853 1.00 97.19 74 ALA A C 1
ATOM 521 O O . ALA A 1 74 ? -9.823 11.026 3.750 1.00 97.19 74 ALA A O 1
ATOM 522 N N . ALA A 1 75 ? -7.769 10.111 3.805 1.00 97.38 75 ALA A N 1
ATOM 523 C CA . ALA A 1 75 ? -7.053 11.363 3.544 1.00 97.38 75 ALA A CA 1
ATOM 524 C C . ALA A 1 75 ? -6.847 11.656 2.048 1.00 97.38 75 ALA A C 1
ATOM 526 O O . ALA A 1 75 ? -6.375 12.738 1.700 1.00 97.38 75 ALA A O 1
ATOM 527 N N . ASN A 1 76 ? -7.198 10.718 1.163 1.00 97.06 76 ASN A N 1
ATOM 528 C CA . ASN A 1 76 ? -6.956 10.803 -0.276 1.00 97.06 76 ASN A CA 1
ATOM 529 C C . ASN A 1 76 ? -5.482 11.128 -0.599 1.00 97.06 76 ASN A C 1
ATOM 531 O O . ASN A 1 76 ? -5.181 12.014 -1.405 1.00 97.06 76 ASN A O 1
ATOM 535 N N . GLN A 1 77 ? -4.554 10.424 0.056 1.00 97.31 77 GLN A N 1
ATOM 536 C CA . GLN A 1 77 ? -3.119 10.694 -0.048 1.00 97.31 77 GLN A CA 1
ATOM 537 C C . GLN A 1 77 ? -2.269 9.419 -0.062 1.00 97.31 77 GLN A C 1
ATOM 539 O O . GLN A 1 77 ? -2.614 8.401 0.537 1.00 97.31 77 GLN A O 1
ATOM 544 N N . ALA A 1 78 ? -1.110 9.489 -0.723 1.00 98.06 78 ALA A N 1
ATOM 545 C CA . ALA A 1 78 ? -0.107 8.431 -0.646 1.00 98.06 78 ALA A CA 1
ATOM 546 C C . ALA A 1 78 ? 0.508 8.357 0.761 1.00 98.06 78 ALA A C 1
ATOM 548 O O . ALA A 1 78 ? 0.628 9.371 1.450 1.00 98.06 78 ALA A O 1
ATOM 549 N N . MET A 1 79 ? 0.940 7.161 1.157 1.00 98.12 79 MET A N 1
ATOM 550 C CA . MET A 1 79 ? 1.572 6.893 2.449 1.00 98.12 79 MET A CA 1
ATOM 551 C C . MET A 1 79 ? 3.067 6.596 2.253 1.00 98.12 79 MET A C 1
ATOM 553 O O . MET A 1 79 ? 3.431 5.432 2.065 1.00 98.12 79 MET A O 1
ATOM 557 N N . PRO A 1 80 ? 3.948 7.617 2.249 1.00 97.88 80 PRO A N 1
ATOM 558 C CA . PRO A 1 80 ? 5.374 7.407 2.035 1.00 97.88 80 PRO A CA 1
ATOM 559 C C . PRO A 1 80 ? 6.019 6.702 3.235 1.00 97.88 80 PRO A C 1
ATOM 561 O O . PRO A 1 80 ? 5.877 7.136 4.375 1.00 97.88 80 PRO A O 1
ATOM 564 N N . LEU A 1 81 ? 6.788 5.651 2.958 1.00 98.06 81 LEU A N 1
ATOM 565 C CA . LEU A 1 81 ? 7.484 4.823 3.954 1.00 98.06 81 LEU A CA 1
ATOM 566 C C . LEU A 1 81 ? 8.979 5.170 4.083 1.00 98.06 81 LEU A C 1
ATOM 568 O O . LEU A 1 81 ? 9.719 4.520 4.820 1.00 98.06 81 LEU A O 1
ATOM 572 N N . SER A 1 82 ? 9.455 6.182 3.348 1.00 95.56 82 SER A N 1
ATOM 573 C CA . SER A 1 82 ? 10.881 6.541 3.261 1.00 95.56 82 SER A CA 1
ATOM 574 C C . SER A 1 82 ? 11.448 7.127 4.555 1.00 95.56 82 SER A C 1
ATOM 576 O O . SER A 1 82 ? 12.656 7.077 4.767 1.00 95.56 82 SER A O 1
ATOM 578 N N . ASN A 1 83 ? 10.584 7.636 5.437 1.00 93.38 83 ASN A N 1
ATOM 579 C CA . ASN A 1 83 ? 10.959 8.230 6.724 1.00 93.38 83 ASN A CA 1
ATOM 580 C C . ASN A 1 83 ? 10.633 7.320 7.922 1.00 93.38 83 ASN A C 1
ATOM 582 O O . ASN A 1 83 ? 10.600 7.786 9.060 1.00 93.38 83 ASN A O 1
ATOM 586 N N . GLY A 1 84 ? 10.389 6.030 7.673 1.00 94.38 84 GLY A N 1
ATOM 587 C CA . GLY A 1 84 ? 9.948 5.071 8.680 1.00 94.38 84 GLY A CA 1
ATOM 588 C C . GLY A 1 84 ? 8.456 4.745 8.562 1.00 94.38 84 GLY A C 1
ATOM 589 O O . GLY A 1 84 ? 7.881 4.890 7.481 1.00 94.38 84 GLY A O 1
ATOM 590 N N . PRO A 1 85 ? 7.830 4.254 9.647 1.00 97.44 85 PRO A N 1
ATOM 591 C CA . PRO A 1 85 ? 6.434 3.846 9.615 1.00 97.44 85 PRO A CA 1
ATOM 592 C C . PRO A 1 85 ? 5.491 5.002 9.249 1.00 97.44 85 PRO A C 1
ATOM 594 O O . PRO A 1 85 ? 5.607 6.096 9.800 1.00 97.44 85 PRO A O 1
ATOM 597 N N . ALA A 1 86 ? 4.545 4.749 8.345 1.00 97.88 86 ALA A N 1
ATOM 598 C CA . ALA A 1 86 ? 3.542 5.718 7.918 1.00 97.88 86 ALA A CA 1
ATOM 599 C C . ALA A 1 86 ? 2.259 5.562 8.739 1.00 97.88 86 ALA A C 1
ATOM 601 O O . ALA A 1 86 ? 1.713 4.462 8.855 1.00 97.88 86 ALA A O 1
ATOM 602 N N . GLU A 1 87 ? 1.763 6.669 9.282 1.00 97.50 87 GLU A N 1
ATOM 603 C CA . GLU A 1 87 ? 0.512 6.709 10.038 1.00 97.50 87 GLU A CA 1
ATOM 604 C C . GLU A 1 87 ? -0.656 7.052 9.113 1.00 97.50 87 GLU A C 1
ATOM 606 O O . GLU A 1 87 ? -0.603 8.030 8.367 1.00 97.50 87 GLU A O 1
ATOM 611 N N . ALA A 1 88 ? -1.705 6.237 9.160 1.00 97.56 88 ALA A N 1
ATOM 612 C CA . ALA A 1 88 ? -2.951 6.496 8.457 1.00 97.56 88 ALA A CA 1
ATOM 613 C C . ALA A 1 88 ? -3.829 7.512 9.198 1.00 97.56 88 ALA A C 1
ATOM 615 O O . ALA A 1 88 ? -3.670 7.764 10.397 1.00 97.56 88 ALA A O 1
ATOM 616 N N . SER A 1 89 ? -4.828 8.015 8.481 1.00 97.88 89 SER A N 1
ATOM 617 C CA . SER A 1 89 ? -5.972 8.709 9.054 1.00 97.88 89 SER A CA 1
ATOM 618 C C . SER A 1 89 ? -6.626 7.880 10.160 1.00 97.88 89 SER A C 1
ATOM 620 O O . SER A 1 89 ? -6.678 6.644 10.063 1.00 97.88 89 SER A O 1
ATOM 622 N N . PRO A 1 90 ? -7.138 8.543 11.210 1.00 97.38 90 PRO A N 1
ATOM 623 C CA . PRO A 1 90 ? -7.855 7.849 12.256 1.00 97.38 90 PRO A CA 1
ATOM 624 C C . PRO A 1 90 ? -9.168 7.263 11.734 1.00 97.38 90 PRO A C 1
ATOM 626 O O . PRO A 1 90 ? -9.792 7.804 10.820 1.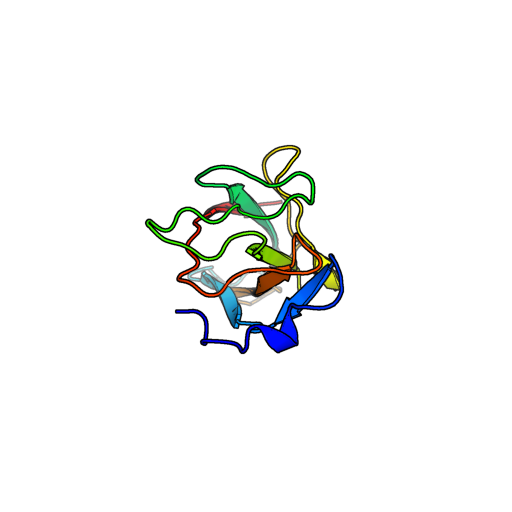00 97.38 90 PRO A O 1
ATOM 629 N N . PHE A 1 91 ? -9.600 6.178 12.362 1.00 97.38 91 PHE A N 1
ATOM 630 C CA . PHE A 1 91 ? -10.921 5.590 12.179 1.00 97.38 91 PHE A CA 1
ATOM 631 C C . PHE A 1 91 ? -11.546 5.314 13.546 1.00 97.38 91 PHE A C 1
ATOM 633 O O . PHE A 1 91 ? -10.839 5.035 14.515 1.00 97.38 91 PHE A O 1
ATOM 640 N N . THR A 1 92 ? -12.868 5.436 13.631 1.00 97.81 92 THR A N 1
ATOM 641 C CA . THR A 1 92 ? -13.579 5.525 14.912 1.00 97.81 92 THR A CA 1
ATOM 642 C C . THR A 1 92 ? -14.477 4.315 15.119 1.00 97.81 92 THR A C 1
ATOM 644 O O . THR A 1 92 ? -15.258 3.951 14.239 1.00 97.81 92 THR A O 1
ATOM 647 N N . LEU A 1 93 ? -14.396 3.693 16.293 1.00 97.44 93 LEU A N 1
ATOM 648 C CA . LEU A 1 93 ? -15.462 2.850 16.816 1.00 97.44 93 LEU A CA 1
ATOM 649 C C . LEU A 1 93 ? -16.528 3.767 17.401 1.00 97.44 93 LEU A C 1
ATOM 651 O O . LEU A 1 93 ? -16.339 4.357 18.463 1.00 97.44 93 LEU A O 1
ATOM 655 N N . GLU A 1 94 ? -17.636 3.902 16.684 1.00 97.56 94 GLU A N 1
ATOM 656 C CA . GLU A 1 94 ? -18.760 4.717 17.130 1.00 97.56 94 GLU A CA 1
ATOM 657 C C . GLU A 1 94 ? -19.383 4.168 18.418 1.00 97.56 94 GLU A C 1
ATOM 659 O O . GLU A 1 94 ? -19.367 2.959 18.684 1.00 97.56 94 GLU A O 1
ATOM 664 N N . ALA A 1 95 ? -19.988 5.061 19.204 1.00 96.31 95 ALA A N 1
ATOM 665 C CA . ALA A 1 95 ? -20.721 4.666 20.398 1.00 96.31 95 ALA A CA 1
ATOM 666 C C . ALA A 1 95 ? -21.784 3.607 20.057 1.00 96.31 95 ALA A C 1
ATOM 668 O O . ALA A 1 95 ? -22.536 3.724 19.089 1.00 96.31 95 ALA A O 1
ATOM 669 N N . ASN A 1 96 ? -21.877 2.588 20.905 1.00 95.88 96 ASN A N 1
ATOM 670 C CA . ASN A 1 96 ? -22.737 1.415 20.775 1.00 95.88 96 ASN A CA 1
ATOM 671 C C . ASN A 1 96 ? -22.402 0.477 19.596 1.00 95.88 96 ASN A C 1
ATOM 673 O O . ASN A 1 96 ? -23.196 -0.418 19.303 1.00 95.88 96 ASN A O 1
ATOM 677 N N . SER A 1 97 ? -21.242 0.629 18.947 1.00 96.50 97 SER A N 1
ATOM 678 C CA . SER A 1 97 ? -20.746 -0.326 17.949 1.00 96.50 97 SER A CA 1
ATOM 679 C C . SER A 1 97 ? -19.889 -1.432 18.580 1.00 96.50 97 SER A C 1
ATOM 681 O O . SER A 1 97 ? -19.309 -1.263 19.652 1.00 96.50 97 SER A O 1
ATOM 683 N N . SER A 1 98 ? -19.795 -2.575 17.897 1.00 96.25 98 SER A N 1
ATOM 684 C CA . SER A 1 98 ? -18.912 -3.702 18.243 1.00 96.25 98 SER A CA 1
ATOM 685 C C . SER A 1 98 ? -17.732 -3.875 17.280 1.00 96.25 98 SER A C 1
ATOM 687 O O . SER A 1 98 ? -16.880 -4.746 17.492 1.00 96.25 98 SER A O 1
ATOM 689 N N . SER A 1 99 ? -17.701 -3.095 16.197 1.00 96.81 99 SER A N 1
ATOM 690 C CA . SER A 1 99 ? -16.619 -3.097 15.217 1.00 96.81 99 SER A CA 1
ATOM 691 C C . SER A 1 99 ? -16.466 -1.758 14.502 1.00 96.81 99 SER A C 1
ATOM 693 O O . SER A 1 99 ? -17.383 -0.935 14.448 1.00 96.81 99 SER A O 1
ATOM 695 N N . THR A 1 100 ? -15.278 -1.550 13.945 1.00 97.62 100 THR A N 1
ATOM 696 C CA . THR A 1 100 ? -14.977 -0.461 13.016 1.00 97.62 100 THR A CA 1
ATOM 697 C C . THR A 1 100 ? -13.907 -0.904 12.026 1.00 97.62 100 THR A C 1
ATOM 699 O O . THR A 1 100 ? -13.263 -1.940 12.205 1.00 97.62 100 THR A O 1
ATOM 702 N N . SER A 1 101 ? -13.725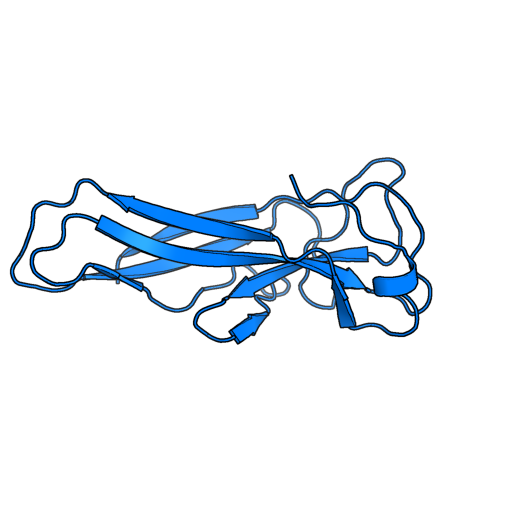 -0.143 10.953 1.00 97.38 101 SER A N 1
ATOM 703 C CA . SER A 1 101 ? -12.758 -0.474 9.916 1.00 97.38 101 SER A CA 1
ATOM 704 C C . SER A 1 101 ? -12.175 0.759 9.245 1.00 97.38 101 SER A C 1
ATOM 706 O O . SER A 1 101 ? -12.798 1.820 9.216 1.00 97.38 101 SER A O 1
ATOM 708 N N . ALA A 1 102 ? -11.001 0.578 8.648 1.00 97.88 102 ALA A N 1
ATOM 709 C CA . ALA A 1 102 ? -10.404 1.518 7.715 1.00 97.88 102 ALA A CA 1
ATOM 710 C C . ALA A 1 102 ? -10.082 0.809 6.397 1.00 97.88 102 ALA A C 1
ATOM 712 O O . ALA A 1 102 ? -9.640 -0.343 6.386 1.00 97.88 102 ALA A O 1
ATOM 713 N N . THR A 1 103 ? -10.318 1.501 5.283 1.00 98.12 103 THR A N 1
ATOM 714 C CA . THR A 1 103 ? -10.003 1.011 3.937 1.00 98.12 103 THR A CA 1
ATOM 715 C C . THR A 1 103 ? -8.793 1.751 3.395 1.00 98.12 103 THR A C 1
ATOM 717 O O . THR A 1 103 ? -8.668 2.960 3.568 1.00 98.12 103 THR A O 1
ATOM 720 N N . TYR A 1 104 ? -7.928 0.997 2.736 1.00 98.50 104 TYR A N 1
ATOM 721 C CA . TYR A 1 104 ? -6.690 1.457 2.135 1.00 98.50 104 TYR A CA 1
ATOM 722 C C . TYR A 1 104 ? -6.572 0.886 0.730 1.00 98.50 104 TYR A C 1
ATOM 724 O O . TYR A 1 104 ? -7.188 -0.133 0.400 1.00 98.50 104 TYR A O 1
ATOM 732 N N . THR A 1 105 ? -5.707 1.486 -0.076 1.00 98.69 105 THR A N 1
ATOM 733 C CA . THR A 1 105 ? -5.451 1.040 -1.441 1.00 98.69 105 THR A CA 1
ATOM 734 C C . THR A 1 105 ? -3.969 0.743 -1.626 1.00 98.69 105 THR A C 1
ATOM 736 O O . THR A 1 105 ? -3.110 1.530 -1.237 1.00 98.69 105 THR A O 1
ATOM 739 N N . VAL A 1 106 ? -3.654 -0.393 -2.253 1.00 98.56 106 VAL A N 1
ATOM 740 C CA . VAL A 1 106 ? -2.343 -0.620 -2.877 1.00 98.56 106 VAL A CA 1
ATOM 741 C C . VAL A 1 106 ? -2.499 -0.480 -4.383 1.00 98.56 106 VAL A C 1
ATOM 743 O O . VAL A 1 106 ? -3.450 -1.002 -4.964 1.00 98.56 106 VAL A O 1
ATOM 746 N N . ARG A 1 107 ? -1.553 0.200 -5.028 1.00 98.62 107 ARG A N 1
ATOM 747 C CA . ARG A 1 107 ? -1.510 0.356 -6.487 1.00 98.62 107 ARG A CA 1
ATOM 748 C C . ARG A 1 107 ? -0.086 0.270 -7.013 1.00 98.62 107 ARG A C 1
ATOM 750 O O . ARG A 1 107 ? 0.865 0.544 -6.280 1.00 98.62 107 ARG A O 1
ATOM 757 N N . TYR A 1 108 ? 0.062 -0.089 -8.283 1.00 98.69 108 TYR A N 1
ATOM 758 C CA . TYR A 1 108 ? 1.342 0.061 -8.966 1.00 98.69 108 TYR A CA 1
ATOM 759 C C . TYR A 1 108 ? 1.661 1.539 -9.130 1.00 98.69 108 TYR A C 1
ATOM 761 O O . TYR A 1 108 ? 0.765 2.339 -9.399 1.00 98.69 108 TYR A O 1
ATOM 769 N N . TYR A 1 109 ? 2.935 1.881 -8.996 1.00 98.75 109 TYR A N 1
ATOM 770 C CA . TYR A 1 109 ? 3.446 3.225 -9.199 1.00 98.75 109 TYR A CA 1
ATOM 771 C C . TYR A 1 109 ? 4.642 3.181 -10.145 1.00 98.75 109 TYR A C 1
ATOM 773 O O . TYR A 1 109 ? 5.534 2.343 -10.001 1.00 98.75 109 TYR A O 1
ATOM 781 N N . SER A 1 110 ? 4.655 4.084 -11.119 1.00 98.62 110 SER A N 1
ATOM 782 C CA . SER A 1 110 ? 5.747 4.212 -12.073 1.00 98.62 110 SER A CA 1
ATOM 783 C C . SER A 1 110 ? 6.878 5.064 -11.504 1.00 98.62 110 SER A C 1
ATOM 785 O O . SER A 1 110 ? 6.712 6.258 -11.260 1.00 98.62 110 SER A O 1
ATOM 787 N N . GLU A 1 111 ? 8.043 4.451 -11.313 1.00 98.44 111 GLU A N 1
ATOM 788 C CA . GLU A 1 111 ? 9.284 5.088 -10.849 1.00 98.44 111 GLU A CA 1
ATOM 789 C C . GLU A 1 111 ? 10.165 5.560 -12.025 1.00 98.44 111 GLU A C 1
ATOM 791 O O . GLU A 1 111 ? 11.245 6.113 -11.829 1.00 98.44 111 GLU A O 1
ATOM 796 N N . SER A 1 112 ? 9.734 5.323 -13.269 1.00 97.56 112 SER A N 1
ATOM 797 C CA . SER A 1 112 ? 10.485 5.614 -14.495 1.00 97.56 112 SER A CA 1
ATOM 798 C C . SER A 1 112 ? 9.546 6.046 -15.622 1.00 97.56 112 SER A C 1
ATOM 800 O O . SER A 1 112 ? 8.384 5.668 -15.658 1.00 97.56 112 SER A O 1
ATOM 802 N N . THR A 1 113 ? 10.042 6.790 -16.610 1.00 97.44 113 THR A N 1
ATOM 803 C CA . THR A 1 113 ? 9.266 7.085 -17.830 1.00 97.44 113 THR A CA 1
ATOM 804 C C . THR A 1 113 ? 9.075 5.856 -18.727 1.00 97.44 113 THR A C 1
ATOM 806 O O . THR A 1 113 ? 8.145 5.822 -19.535 1.00 97.44 113 THR A O 1
ATOM 809 N N . ALA A 1 114 ? 9.934 4.846 -18.574 1.00 97.50 114 ALA A N 1
ATOM 810 C CA . ALA A 1 114 ? 9.918 3.594 -19.322 1.00 97.50 114 ALA A CA 1
ATOM 811 C C . ALA A 1 114 ? 10.075 2.395 -18.361 1.00 97.50 114 ALA A C 1
ATOM 813 O O . ALA A 1 114 ? 11.148 1.785 -18.310 1.00 97.50 114 ALA A O 1
ATOM 814 N N . PRO A 1 115 ? 9.045 2.068 -17.555 1.00 97.88 115 PRO A N 1
ATOM 815 C CA . PRO A 1 115 ? 9.054 0.864 -16.725 1.00 97.88 115 PRO A CA 1
ATOM 816 C C . PRO A 1 115 ? 9.118 -0.389 -17.605 1.00 97.88 115 PRO A C 1
ATOM 818 O O . PRO A 1 115 ? 8.666 -0.346 -18.745 1.00 97.88 115 PRO A O 1
ATOM 821 N N . THR A 1 116 ? 9.642 -1.509 -17.106 1.00 98.31 116 THR A N 1
ATOM 822 C CA . THR A 1 116 ? 9.638 -2.794 -17.837 1.00 98.31 116 THR A CA 1
ATOM 823 C C . THR A 1 116 ? 8.525 -3.717 -17.344 1.00 98.31 116 THR A C 1
ATOM 825 O O . THR A 1 116 ? 7.959 -3.514 -16.273 1.00 98.31 116 THR A O 1
ATOM 828 N N . VAL A 1 117 ? 8.182 -4.732 -18.139 1.00 98.06 117 VAL A N 1
ATOM 829 C CA . VAL A 1 117 ? 7.206 -5.758 -17.748 1.00 98.06 117 VAL A CA 1
ATOM 830 C C . VAL A 1 117 ? 7.839 -6.800 -16.833 1.00 98.06 117 VAL A C 1
ATOM 832 O O . VAL A 1 117 ? 8.979 -7.206 -17.035 1.00 98.06 117 VAL A O 1
ATOM 835 N N . GLY A 1 118 ? 7.073 -7.280 -15.859 1.00 97.94 118 GLY A N 1
ATOM 836 C CA . GLY A 1 118 ? 7.502 -8.349 -14.965 1.00 97.94 118 GLY A CA 1
ATOM 837 C C . GLY A 1 118 ? 6.662 -8.408 -13.691 1.00 97.94 118 GLY A C 1
ATOM 838 O O . GLY A 1 118 ? 5.821 -7.535 -13.463 1.00 97.94 118 GLY A O 1
ATOM 839 N N . PRO A 1 119 ? 6.863 -9.437 -12.853 1.00 97.75 119 PRO A N 1
ATOM 840 C CA . PRO A 1 119 ? 6.199 -9.539 -11.564 1.00 97.75 119 PRO A CA 1
ATOM 841 C C . PRO A 1 119 ? 6.590 -8.381 -10.647 1.00 97.75 119 PRO A C 1
ATOM 843 O O . PRO A 1 119 ? 7.706 -7.856 -10.707 1.00 97.75 119 PRO A O 1
ATOM 846 N N . VAL A 1 120 ? 5.664 -8.008 -9.770 1.00 98.12 120 VAL A N 1
ATOM 847 C CA . VAL A 1 120 ? 5.876 -6.999 -8.736 1.00 98.12 120 VAL A CA 1
ATOM 848 C C . VAL A 1 120 ? 5.392 -7.559 -7.408 1.00 98.12 120 VAL A C 1
ATOM 850 O O . VAL A 1 120 ? 4.256 -8.023 -7.309 1.00 98.12 120 VAL A O 1
ATOM 853 N N . SER A 1 121 ? 6.260 -7.516 -6.402 1.00 97.25 121 SER A N 1
ATOM 854 C CA . SER 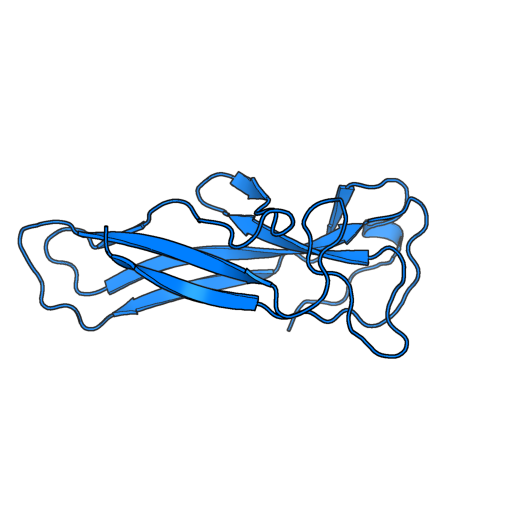A 1 121 ? 6.005 -8.054 -5.068 1.00 97.25 121 SER A CA 1
ATOM 855 C C . SER A 1 121 ? 6.568 -7.100 -4.030 1.00 97.25 121 SER A C 1
ATOM 857 O O . SER A 1 121 ? 7.661 -6.559 -4.196 1.00 97.25 121 SER A O 1
ATOM 859 N N . GLY A 1 122 ? 5.838 -6.936 -2.938 1.00 96.44 122 GLY A N 1
ATOM 860 C CA . GLY A 1 122 ? 6.249 -6.168 -1.775 1.00 96.44 122 GLY A CA 1
ATOM 861 C C . GLY A 1 122 ? 5.403 -6.580 -0.580 1.00 96.44 122 GLY A C 1
ATOM 862 O O . GLY A 1 122 ? 4.389 -7.267 -0.732 1.00 96.44 122 GLY A O 1
ATOM 863 N N . ALA A 1 123 ? 5.835 -6.182 0.608 1.00 97.12 123 ALA A N 1
ATOM 864 C CA . ALA A 1 123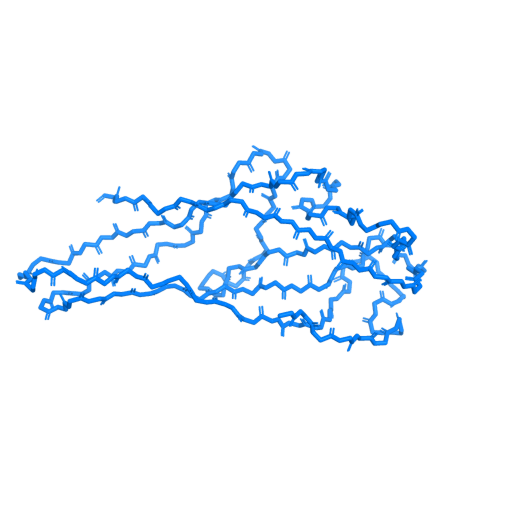 ? 5.144 -6.506 1.842 1.00 97.12 123 ALA A CA 1
ATOM 865 C C . ALA A 1 123 ? 5.221 -5.343 2.834 1.00 97.12 123 ALA A C 1
ATOM 867 O O . ALA A 1 123 ? 6.166 -4.552 2.828 1.00 97.12 123 ALA A O 1
ATOM 868 N N . VAL A 1 124 ? 4.215 -5.271 3.701 1.00 97.75 124 VAL A N 1
ATOM 869 C CA . VAL A 1 124 ? 4.160 -4.362 4.847 1.00 97.75 124 VAL A CA 1
ATOM 870 C C . VAL A 1 124 ? 3.807 -5.147 6.099 1.00 97.75 124 VAL A C 1
ATOM 872 O O . VAL A 1 124 ? 3.097 -6.151 6.038 1.00 97.75 124 VAL A O 1
ATOM 875 N N . MET A 1 125 ? 4.277 -4.663 7.240 1.00 98.00 125 MET A N 1
ATOM 876 C CA . MET A 1 125 ? 3.666 -4.952 8.531 1.00 98.00 125 MET A CA 1
ATOM 877 C C . MET A 1 125 ? 2.708 -3.817 8.867 1.00 98.00 125 MET A C 1
ATOM 879 O O . MET A 1 125 ? 2.967 -2.669 8.507 1.00 98.00 125 MET A O 1
ATOM 883 N N . TYR A 1 126 ? 1.631 -4.127 9.583 1.00 98.00 126 TYR A N 1
ATOM 884 C CA . TYR A 1 126 ? 0.754 -3.109 10.144 1.00 98.00 126 TYR A CA 1
ATOM 885 C C . TYR A 1 126 ? 0.585 -3.309 11.649 1.00 98.00 126 TYR A C 1
ATOM 887 O O . TYR A 1 126 ? 0.620 -4.434 12.151 1.00 98.00 126 TYR A O 1
ATOM 895 N N . ALA A 1 127 ? 0.390 -2.203 12.357 1.00 97.94 127 ALA A N 1
ATOM 896 C CA . ALA A 1 127 ? -0.056 -2.168 13.741 1.00 97.94 127 ALA A CA 1
ATOM 897 C C . ALA A 1 127 ? -1.315 -1.305 13.831 1.00 97.94 127 ALA A C 1
ATOM 899 O O . ALA A 1 127 ? -1.400 -0.273 13.168 1.00 97.94 127 ALA A O 1
ATOM 900 N N . VAL A 1 128 ? -2.271 -1.708 14.665 1.00 97.44 128 VAL A N 1
ATOM 901 C CA . VAL A 1 128 ? -3.404 -0.858 15.047 1.00 97.44 128 VAL A CA 1
ATOM 902 C C . VAL A 1 128 ? -3.113 -0.291 16.429 1.00 97.44 128 VAL A C 1
ATOM 904 O O . VAL A 1 128 ? -2.855 -1.048 17.367 1.00 97.44 128 VAL A O 1
ATOM 907 N N . ARG A 1 129 ? -3.112 1.036 16.544 1.00 96.81 129 ARG A N 1
ATOM 908 C CA . ARG A 1 129 ? -2.916 1.757 17.802 1.00 96.81 129 ARG A CA 1
ATOM 909 C C . ARG A 1 129 ? -4.239 2.337 18.270 1.00 96.81 129 ARG A C 1
ATOM 911 O O . ARG A 1 129 ? -5.014 2.834 17.457 1.00 96.81 129 ARG A O 1
ATOM 918 N N . TYR A 1 130 ? -4.444 2.262 19.573 1.00 93.75 130 TYR A N 1
ATOM 919 C CA . TYR A 1 130 ? -5.525 2.914 20.295 1.00 93.75 130 TYR A CA 1
ATOM 920 C C . TYR A 1 130 ? -5.053 4.331 20.627 1.00 93.75 130 TYR A C 1
ATOM 922 O O . TYR A 1 130 ? -3.887 4.497 21.004 1.00 93.75 130 TYR A O 1
ATOM 930 N N . GLU A 1 131 ? -5.917 5.324 20.442 1.00 90.88 131 GLU A N 1
ATOM 931 C CA . GLU A 1 131 ? -5.600 6.743 20.662 1.00 90.88 131 GLU A CA 1
ATOM 932 C C . GLU A 1 131 ? -6.223 7.284 21.955 1.00 90.88 131 GLU A C 1
ATOM 934 O O . GLU A 1 131 ? -7.349 6.865 22.304 1.00 90.88 131 GLU A O 1
#

Secondary structure (DSSP, 8-state):
-PPP--HHHHTTSTT-EEEEEEEEEEEE-PPP-SS-EEEEEEEEEES-B-TTSPBPP--TTPPSSEEEEEEETTTTEE---TTSSEEPPPEEE-TT-SEEEEEEEEEEEESSSSPPPS----EEEEEEEE-

Sequence (131 aa):
MLPSVAQSDLAGGVGNTAGETKFTIEVTGYTPSQTAESFKTVFSAVGPVTTNGNLDNTSANGATGVSLQLFDDAANQAMPLSNGPAEASPFTLEANSSSTSATYTVRYYSESTAPTVGPVSGAVMYAVRYE

pLDDT: mean 96.91, std 2.48, range [77.12, 98.81]

Foldseek 3Di:
DFDDDDLVQAAQDFFRWDRKDKDKDKDFQDDAAQDKWKKKKKKFWPADADPQQFFQFPDDFFKDQKGKWKAFPVVRGTFRCPVHIGIHDMWMDHHRHRMTMGMIIIIIGGNDNRIGHGDGDTDMDMDMDTD

InterPro domains:
  IPR008966 Adhesion domain superfamily [SSF49401] (2-131)
  IPR036937 Fimbrial-type adhesion domain superfamily [G3DSA:2.60.40.1090] (1-130)
  IPR050263 Bacterial Fimbrial Adherence [PTHR33420] (2-131)

Radius of gyration: 16.65 Å; chains: 1; bounding box: 36×24×46 Å

Organism: NCBI:txid225992